Protein AF-A0A527FUA1-F1 (afdb_monomer)

Mean predicted aligned error: 9.9 Å

Solvent-accessible surface area (backbone atoms only — not comparable to full-atom values): 5725 Å² total; per-residue (Å²): 116,56,74,53,78,44,76,48,75,41,78,89,77,76,44,73,50,76,46,76,50,75,48,73,64,83,88,50,58,33,79,72,85,85,85,78,91,54,90,90,48,62,66,68,72,60,56,70,47,41,91,66,54,68,72,35,70,67,49,72,70,53,52,56,50,19,50,53,50,52,53,71,65,70,81,52,97,74,89,85,88,84,85,83,133

pLDDT: mean 83.07, std 12.11, range [53.25, 94.69]

Nearest PDB structures (foldseek):
  4k3c-assembly1_A  TM=8.947E-01  e=4.128E-04  [Haemophilus] ducreyi
  8bnz-assembly1_A  TM=9.286E-01  e=9.725E-04  Escherichia coli K-12
  7ye4-assembly1_A  TM=7.870E-01  e=4.128E-04  Escherichia coli K-12
  6lyq-assembly1_A  TM=8.416E-01  e=7.471E-04  Escherichia coli K-12
  6izt-assembly2_B  TM=7.361E-01  e=3.618E-04  Haemophilus influenzae

Sequence (85 aa):
AQVTPRGDRNFENHTISVVYTIDQGTKAYIERIEIRGNDRTRDYVIRREFDVSEGDAFNQVLIQRAKKRLENLNYFEKVDISTVP

Foldseek 3Di:
DDWDWDWDQDPVVRDIDIDTDDDPPDFDFAQDDDDPDQPPHDPVVLVVLQPDDHGHTDDPVSVVSSQVVVVVVVPDPDDDDDDDD

Structure (mmCIF, N/CA/C/O backbone):
data_AF-A0A527FUA1-F1
#
_entry.id   AF-A0A527FUA1-F1
#
loop_
_atom_site.group_PDB
_atom_site.id
_atom_site.type_symbol
_atom_site.label_atom_id
_atom_site.label_alt_id
_atom_site.label_comp_id
_atom_site.label_asym_id
_atom_site.label_entity_id
_atom_site.label_seq_id
_atom_site.pdbx_PDB_ins_code
_atom_site.Cartn_x
_atom_site.Cartn_y
_atom_site.Cartn_z
_atom_site.occupancy
_atom_site.B_iso_or_equiv
_atom_site.auth_seq_id
_atom_site.auth_comp_id
_atom_site.auth_asym_id
_atom_site.auth_atom_id
_atom_site.pdbx_PDB_model_num
ATOM 1 N N . ALA A 1 1 ? 11.987 -7.409 -9.179 1.00 56.78 1 ALA A N 1
ATOM 2 C CA . ALA A 1 1 ? 12.879 -7.134 -10.323 1.00 56.78 1 ALA A CA 1
ATOM 3 C C . ALA A 1 1 ? 14.306 -7.422 -9.889 1.00 56.78 1 ALA A C 1
ATOM 5 O O . ALA A 1 1 ? 14.689 -6.977 -8.811 1.00 56.78 1 ALA A O 1
ATOM 6 N N . GLN A 1 2 ? 15.055 -8.186 -10.680 1.00 53.25 2 GLN A N 1
ATOM 7 C CA . GLN A 1 2 ? 16.466 -8.467 -10.417 1.00 53.25 2 GLN A CA 1
ATOM 8 C C . GLN A 1 2 ? 17.299 -7.536 -11.301 1.00 53.25 2 GLN A C 1
ATOM 10 O O . GLN A 1 2 ? 17.093 -7.481 -12.512 1.00 53.25 2 GLN A O 1
ATOM 15 N N . VAL A 1 3 ? 18.184 -6.750 -10.686 1.00 63.44 3 VAL A N 1
ATOM 16 C CA . VAL A 1 3 ? 19.097 -5.854 -11.405 1.00 63.44 3 VAL A CA 1
ATOM 17 C C . VAL A 1 3 ? 20.484 -6.469 -11.345 1.00 63.44 3 VAL A C 1
ATOM 19 O O . VAL A 1 3 ? 21.054 -6.602 -10.262 1.00 63.44 3 VAL A O 1
ATOM 22 N N . THR A 1 4 ? 21.029 -6.833 -12.501 1.00 69.62 4 THR A N 1
ATOM 23 C CA . THR A 1 4 ? 22.396 -7.346 -12.607 1.00 69.62 4 THR A CA 1
ATOM 24 C C . THR A 1 4 ? 23.265 -6.269 -13.251 1.00 69.62 4 THR A C 1
ATOM 26 O O . THR A 1 4 ? 23.140 -6.030 -14.453 1.00 69.62 4 THR A O 1
ATOM 29 N N . PRO A 1 5 ? 24.124 -5.577 -12.481 1.00 61.94 5 PRO A N 1
ATOM 30 C CA . PRO A 1 5 ? 25.054 -4.620 -13.056 1.00 61.94 5 PRO A CA 1
ATOM 31 C C . PRO A 1 5 ? 26.198 -5.366 -13.749 1.00 61.94 5 PRO A C 1
ATOM 33 O O . PRO A 1 5 ? 26.872 -6.197 -13.137 1.00 61.94 5 PRO A O 1
ATOM 36 N N . ARG A 1 6 ? 26.452 -5.043 -15.018 1.00 72.00 6 ARG A N 1
ATOM 37 C CA . ARG A 1 6 ? 27.651 -5.475 -15.743 1.00 72.00 6 ARG A CA 1
ATOM 38 C C . ARG A 1 6 ? 28.514 -4.251 -16.028 1.00 72.00 6 ARG A C 1
ATOM 40 O O . ARG A 1 6 ? 28.079 -3.327 -16.708 1.00 72.00 6 ARG A O 1
ATOM 47 N N . GLY A 1 7 ? 29.727 -4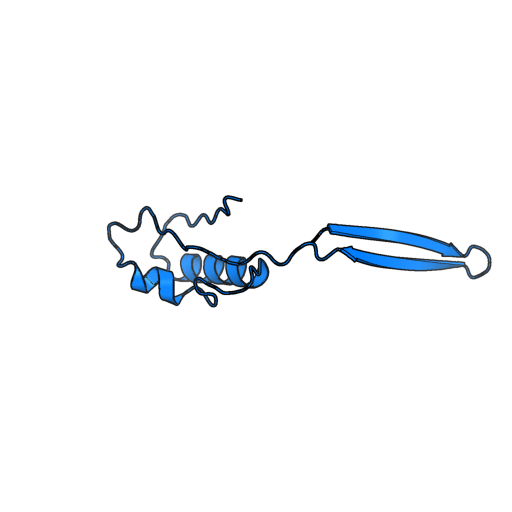.238 -15.484 1.00 67.94 7 GLY A N 1
ATOM 48 C CA . GLY A 1 7 ? 30.723 -3.215 -15.789 1.00 67.94 7 GLY A CA 1
ATOM 49 C C . GLY A 1 7 ? 31.597 -3.666 -16.951 1.00 67.94 7 GLY A C 1
ATOM 50 O O . GLY A 1 7 ? 32.321 -4.650 -16.813 1.00 67.94 7 GLY A O 1
ATOM 51 N N . ASP A 1 8 ? 31.531 -2.953 -18.067 1.00 74.06 8 ASP A N 1
ATOM 52 C CA . ASP A 1 8 ? 32.474 -3.075 -19.173 1.00 74.06 8 ASP A CA 1
ATOM 53 C C . ASP A 1 8 ? 33.562 -2.009 -18.996 1.00 74.06 8 ASP A C 1
ATOM 55 O O . ASP A 1 8 ? 33.272 -0.814 -18.889 1.00 74.06 8 ASP A O 1
ATOM 59 N N . ARG A 1 9 ? 34.812 -2.444 -18.836 1.00 75.94 9 ARG A N 1
ATOM 60 C CA . ARG A 1 9 ? 35.941 -1.551 -18.558 1.00 75.94 9 ARG A CA 1
ATOM 61 C C . ARG A 1 9 ? 36.712 -1.334 -19.847 1.00 75.94 9 ARG A C 1
ATOM 63 O O . ARG A 1 9 ? 37.339 -2.265 -20.345 1.00 75.94 9 ARG A O 1
ATOM 70 N N . ASN A 1 10 ? 36.728 -0.096 -20.326 1.00 74.25 10 ASN A N 1
ATOM 71 C CA . ASN A 1 10 ? 37.558 0.297 -21.447 1.00 74.25 10 ASN A CA 1
ATOM 72 C C . ASN A 1 10 ? 38.860 0.934 -20.931 1.00 74.25 10 ASN A C 1
ATOM 74 O O . ASN A 1 10 ? 38.880 2.070 -20.451 1.00 74.25 10 ASN A O 1
ATOM 78 N N . PHE A 1 11 ? 39.951 0.172 -21.024 1.00 69.25 11 PHE A N 1
ATOM 79 C CA . PHE A 1 11 ? 41.271 0.568 -20.529 1.00 69.25 11 PHE A CA 1
ATOM 80 C C . PHE A 1 11 ? 42.002 1.566 -21.438 1.00 69.25 11 PHE A C 1
ATOM 82 O O . PHE A 1 11 ? 42.829 2.318 -20.934 1.00 69.25 11 PHE A O 1
ATOM 89 N N . GLU A 1 12 ? 41.689 1.631 -22.736 1.00 77.31 12 GLU A N 1
ATOM 90 C CA . GLU A 1 12 ? 42.279 2.635 -23.637 1.00 77.31 12 GLU A CA 1
ATOM 91 C C . GLU A 1 12 ? 41.705 4.026 -23.347 1.00 77.31 12 GLU A C 1
ATOM 93 O O . GLU A 1 12 ? 42.423 5.024 -23.272 1.00 77.31 12 GLU A O 1
ATOM 98 N N . ASN A 1 13 ? 40.402 4.077 -23.082 1.00 81.44 13 ASN A N 1
ATOM 99 C CA . ASN A 1 13 ? 39.660 5.319 -22.905 1.00 81.44 13 ASN A CA 1
ATOM 100 C C . ASN A 1 13 ? 39.653 5.790 -21.441 1.00 81.44 13 ASN A C 1
ATOM 102 O O . ASN A 1 13 ? 39.150 6.875 -21.158 1.00 81.44 13 ASN A O 1
ATOM 106 N N . HIS A 1 14 ? 40.158 4.969 -20.509 1.00 77.44 14 HIS A N 1
ATOM 107 C CA . HIS A 1 14 ? 40.020 5.154 -19.058 1.00 77.44 14 HIS A CA 1
ATOM 108 C C . HIS A 1 14 ? 38.558 5.339 -18.611 1.00 77.44 14 HIS A C 1
ATOM 110 O O . HIS A 1 14 ? 38.268 6.067 -17.660 1.00 77.44 14 HIS A O 1
ATOM 116 N N . THR A 1 15 ? 37.618 4.675 -19.288 1.00 73.88 15 THR A N 1
ATOM 117 C CA . THR A 1 15 ? 36.187 4.759 -18.980 1.00 73.88 15 THR A CA 1
ATOM 118 C C . THR A 1 15 ? 35.62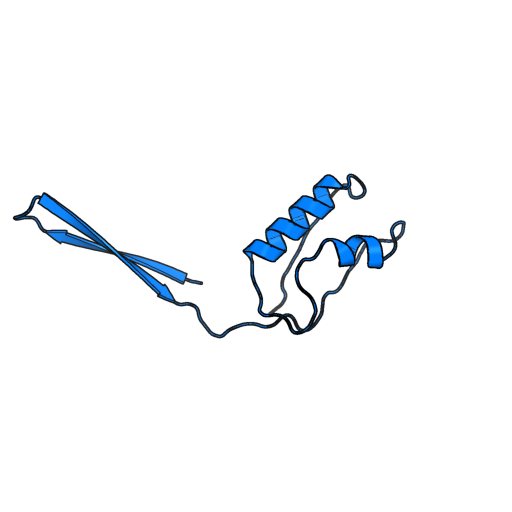9 3.411 -18.547 1.00 73.88 15 THR A C 1
ATOM 120 O O . THR A 1 15 ? 36.093 2.344 -18.946 1.00 73.88 15 THR A O 1
ATOM 123 N N . ILE A 1 16 ? 34.605 3.455 -17.697 1.00 68.94 16 ILE A N 1
ATOM 124 C CA . ILE A 1 16 ? 33.845 2.275 -17.290 1.00 68.94 16 ILE A CA 1
ATOM 125 C C . ILE A 1 16 ? 32.402 2.495 -17.728 1.00 68.94 16 ILE A C 1
ATOM 127 O O . ILE A 1 16 ? 31.745 3.431 -17.275 1.00 68.94 16 ILE A O 1
ATOM 131 N N . SER A 1 17 ? 31.908 1.628 -18.604 1.00 70.00 17 SER A N 1
ATOM 132 C CA . SER A 1 17 ? 30.506 1.580 -19.000 1.00 70.00 17 SER A CA 1
ATOM 133 C C . SER A 1 17 ? 29.764 0.635 -18.062 1.00 70.00 17 SER A C 1
ATOM 135 O O . SER A 1 17 ? 30.086 -0.547 -17.969 1.00 70.00 17 SER A O 1
ATOM 137 N N . VAL A 1 18 ? 28.766 1.145 -17.342 1.00 68.00 18 VAL A N 1
ATOM 138 C CA . VAL A 1 18 ? 27.919 0.326 -16.466 1.00 68.00 18 VAL A CA 1
ATOM 139 C C . VAL A 1 18 ? 26.604 0.058 -17.183 1.00 68.00 18 VAL A C 1
ATOM 141 O O . VAL A 1 18 ? 25.814 0.972 -17.410 1.00 68.00 18 VAL A O 1
ATOM 144 N N . VAL A 1 19 ? 26.378 -1.199 -17.554 1.00 73.06 19 VAL A N 1
ATOM 145 C CA . VAL A 1 19 ? 25.142 -1.659 -18.187 1.00 73.06 19 VAL A CA 1
ATOM 146 C C . VAL A 1 19 ? 24.267 -2.294 -17.114 1.00 73.06 19 VAL A C 1
ATOM 148 O O . VAL A 1 19 ? 24.661 -3.269 -16.470 1.00 73.06 19 VAL A O 1
ATOM 151 N N . TYR A 1 20 ? 23.077 -1.731 -16.912 1.00 56.34 20 TYR A N 1
ATOM 152 C CA . TYR A 1 20 ? 22.064 -2.289 -16.023 1.00 56.34 20 TYR A CA 1
ATOM 153 C C . TYR A 1 20 ? 21.049 -3.071 -16.848 1.00 56.34 20 TYR A C 1
ATOM 155 O O . TYR A 1 20 ? 20.250 -2.483 -17.576 1.00 56.34 20 TYR A O 1
ATOM 163 N N . THR A 1 21 ? 21.057 -4.394 -16.718 1.00 57.41 21 THR A N 1
ATOM 164 C CA . THR A 1 21 ? 19.999 -5.237 -17.280 1.00 57.41 21 THR A CA 1
ATOM 165 C C . THR A 1 21 ? 18.905 -5.376 -16.225 1.00 57.41 21 THR A C 1
ATOM 167 O O . THR A 1 21 ? 19.159 -5.881 -15.129 1.00 57.41 21 THR A O 1
ATOM 170 N N . ILE A 1 22 ? 17.707 -4.869 -16.524 1.00 56.00 22 ILE A N 1
ATOM 171 C CA . ILE A 1 22 ? 16.550 -4.934 -15.626 1.00 56.00 22 ILE A CA 1
ATOM 172 C C . ILE A 1 22 ? 15.653 -6.067 -16.113 1.00 56.00 22 ILE A C 1
ATOM 174 O O . ILE A 1 22 ? 14.942 -5.903 -17.102 1.00 56.00 22 ILE A O 1
ATOM 178 N N . ASP A 1 23 ? 15.664 -7.194 -15.405 1.00 61.03 23 ASP A N 1
ATOM 179 C CA . ASP A 1 23 ? 14.693 -8.258 -15.643 1.00 61.03 23 ASP A CA 1
ATOM 180 C C . ASP A 1 23 ? 13.457 -8.011 -14.763 1.00 61.03 23 ASP A C 1
ATOM 182 O O . ASP A 1 23 ? 13.443 -8.217 -13.536 1.00 61.03 23 ASP A O 1
ATOM 186 N N . GLN A 1 24 ? 12.428 -7.449 -15.395 1.00 55.91 24 GLN A N 1
ATOM 187 C CA . GLN A 1 24 ? 11.086 -7.365 -14.840 1.00 55.91 24 GLN A CA 1
ATOM 188 C C . GLN A 1 24 ? 10.391 -8.677 -15.201 1.00 55.91 24 GLN A C 1
ATOM 190 O O . GLN A 1 24 ? 9.715 -8.742 -16.223 1.00 55.91 24 GLN A O 1
ATOM 195 N N . GLY A 1 25 ? 10.598 -9.725 -14.396 1.00 62.94 25 GLY A N 1
ATOM 196 C CA . GLY A 1 25 ? 9.891 -11.001 -14.552 1.00 62.94 25 GLY A CA 1
ATOM 197 C C . GLY A 1 25 ? 8.362 -10.844 -14.635 1.00 62.94 25 GLY A C 1
ATOM 198 O O . GLY A 1 25 ? 7.822 -9.738 -14.583 1.00 62.94 25 GLY A O 1
ATOM 199 N N . THR A 1 26 ? 7.639 -11.959 -14.756 1.00 66.50 26 THR A N 1
ATOM 200 C CA . THR A 1 26 ? 6.184 -11.981 -14.988 1.00 66.50 26 THR A CA 1
ATOM 201 C C . THR A 1 26 ? 5.434 -11.003 -14.078 1.00 66.50 26 THR A C 1
ATOM 203 O O . THR A 1 26 ? 5.637 -10.996 -12.862 1.00 66.50 26 THR A O 1
ATOM 206 N N . LYS A 1 27 ? 4.574 -10.155 -14.663 1.00 72.56 27 LYS A N 1
ATOM 207 C CA . LYS A 1 27 ? 3.767 -9.193 -13.901 1.00 72.56 27 LYS A CA 1
ATOM 208 C C . LYS A 1 27 ? 2.893 -9.956 -12.906 1.00 72.56 27 LYS A C 1
ATOM 210 O O . LYS A 1 27 ? 1.981 -10.668 -13.315 1.00 72.56 27 LYS A O 1
ATOM 215 N N . ALA A 1 28 ? 3.189 -9.806 -11.620 1.00 80.44 28 ALA A N 1
ATOM 216 C CA . ALA A 1 28 ? 2.327 -10.286 -10.553 1.00 80.44 28 ALA A CA 1
ATOM 217 C C . ALA A 1 28 ? 1.156 -9.314 -10.379 1.00 80.44 28 ALA A C 1
ATOM 219 O O . ALA A 1 28 ? 1.330 -8.099 -10.503 1.00 80.44 28 ALA A O 1
ATOM 220 N N . TYR A 1 29 ? -0.020 -9.852 -10.084 1.00 86.69 29 TYR A N 1
ATOM 221 C CA . TYR A 1 29 ? -1.226 -9.084 -9.795 1.00 86.69 29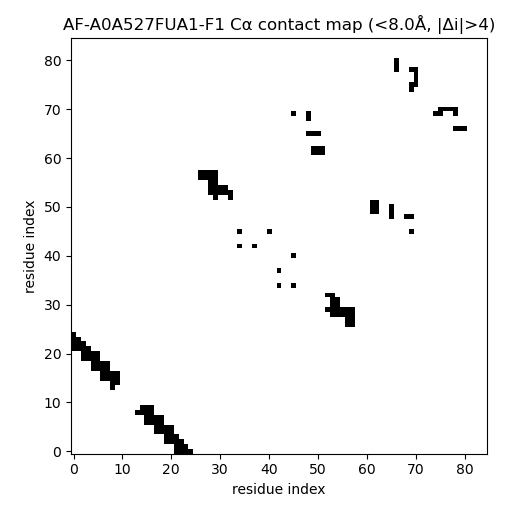 TYR A CA 1
ATOM 222 C C . TYR A 1 29 ? -1.642 -9.331 -8.349 1.00 86.69 29 TYR A C 1
ATOM 224 O O . TYR A 1 29 ? -1.376 -10.394 -7.790 1.00 86.69 29 TYR A O 1
ATOM 232 N N . ILE A 1 30 ? -2.262 -8.334 -7.728 1.00 88.69 30 ILE A N 1
ATOM 233 C CA . ILE A 1 30 ? -2.771 -8.445 -6.364 1.00 88.69 30 ILE A CA 1
ATOM 234 C C . ILE A 1 30 ? -4.111 -9.172 -6.433 1.00 88.69 30 ILE A C 1
ATOM 236 O O . ILE A 1 30 ? -5.091 -8.596 -6.886 1.00 88.69 30 ILE A O 1
ATOM 240 N N . GLU A 1 31 ? -4.185 -10.419 -5.981 1.00 88.94 31 GLU A N 1
ATOM 241 C CA . GLU A 1 31 ? -5.462 -11.146 -5.971 1.00 88.94 31 GLU A CA 1
ATOM 242 C C . GLU A 1 31 ? -6.371 -10.696 -4.825 1.00 88.94 31 GLU A C 1
ATOM 244 O O . GLU A 1 31 ? -7.559 -10.447 -5.021 1.00 88.94 31 GLU A O 1
ATOM 249 N N . ARG A 1 32 ? -5.812 -10.584 -3.614 1.00 90.25 32 ARG A N 1
ATOM 250 C CA . ARG A 1 32 ? -6.563 -10.249 -2.403 1.00 90.25 32 ARG A CA 1
ATOM 251 C C . ARG A 1 32 ? -5.713 -9.478 -1.405 1.00 90.25 32 ARG A C 1
ATOM 253 O O . ARG A 1 32 ? -4.568 -9.846 -1.154 1.00 90.25 32 ARG A O 1
ATOM 260 N N . ILE A 1 33 ? -6.303 -8.460 -0.778 1.00 90.25 33 ILE A N 1
ATOM 261 C CA . ILE A 1 33 ? -5.716 -7.777 0.377 1.00 90.25 33 ILE A CA 1
ATOM 262 C C . ILE A 1 33 ? -6.417 -8.283 1.639 1.00 90.25 33 ILE A C 1
ATOM 264 O O . ILE A 1 33 ? -7.614 -8.063 1.836 1.00 90.25 33 ILE A O 1
ATOM 268 N N . GLU A 1 34 ? -5.666 -8.967 2.499 1.00 91.75 34 GLU A N 1
ATOM 269 C CA . GLU A 1 34 ? -6.151 -9.428 3.797 1.00 91.75 34 GLU A CA 1
ATOM 270 C C . GLU A 1 34 ? -5.630 -8.518 4.912 1.00 91.75 34 GLU A C 1
ATOM 272 O O . GLU A 1 34 ? -4.428 -8.298 5.043 1.00 91.75 3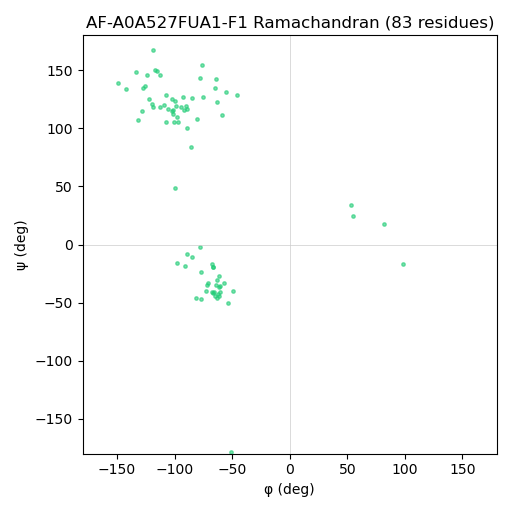4 GLU A O 1
ATOM 277 N N . ILE A 1 35 ? -6.549 -7.988 5.719 1.00 92.31 35 ILE A N 1
ATOM 278 C CA . ILE A 1 35 ? -6.245 -7.117 6.854 1.00 92.31 35 ILE A CA 1
ATOM 279 C C . ILE A 1 35 ? -6.497 -7.927 8.126 1.00 92.31 35 ILE A C 1
ATOM 281 O O . ILE A 1 35 ? -7.543 -8.557 8.267 1.00 92.31 35 ILE A O 1
ATOM 285 N N . ARG A 1 36 ? -5.520 -7.950 9.035 1.00 92.19 36 ARG A N 1
ATOM 286 C CA . ARG A 1 36 ? -5.602 -8.664 10.315 1.00 92.19 36 ARG A CA 1
ATOM 287 C C . ARG A 1 36 ? -5.127 -7.760 11.448 1.00 92.19 36 ARG A C 1
ATOM 289 O O . ARG A 1 36 ? -4.230 -6.944 11.250 1.00 92.19 36 ARG A O 1
ATOM 296 N N . GLY A 1 37 ? -5.693 -7.948 12.641 1.00 90.38 37 GLY A N 1
ATOM 297 C CA . GLY A 1 37 ? -5.285 -7.229 13.856 1.00 90.38 37 GLY A CA 1
ATOM 298 C C . GLY A 1 37 ? -5.878 -5.824 14.008 1.00 90.38 37 GLY A C 1
ATOM 299 O O . GLY A 1 37 ? -5.364 -5.021 14.782 1.00 90.38 37 GLY A O 1
ATOM 300 N N . ASN A 1 38 ? -6.948 -5.502 13.281 1.00 92.50 38 ASN A N 1
ATOM 301 C CA . ASN A 1 38 ? -7.618 -4.205 13.321 1.00 92.50 38 ASN A CA 1
ATOM 302 C C . ASN A 1 38 ? -8.893 -4.207 14.192 1.00 92.50 38 ASN A C 1
ATOM 304 O O . ASN A 1 38 ? -9.928 -3.691 13.791 1.00 92.50 38 ASN A O 1
ATOM 308 N N . ASP A 1 39 ? -8.822 -4.727 15.420 1.00 90.19 39 ASP A N 1
ATOM 309 C CA . ASP A 1 39 ? -10.005 -4.917 16.285 1.00 90.19 39 ASP A CA 1
ATOM 310 C C . ASP A 1 39 ? -10.717 -3.608 16.679 1.00 90.19 39 ASP A C 1
ATOM 312 O O . ASP A 1 39 ? -11.927 -3.577 16.898 1.00 90.19 39 ASP A O 1
ATOM 316 N N . ARG A 1 40 ? -9.964 -2.504 16.783 1.00 91.06 40 ARG A N 1
ATOM 317 C CA . ARG A 1 40 ? -10.491 -1.175 17.153 1.00 91.06 40 ARG A CA 1
ATOM 318 C C . ARG A 1 40 ? -10.765 -0.267 15.955 1.00 91.06 40 ARG A C 1
ATOM 320 O O . ARG A 1 40 ? -11.463 0.736 16.099 1.00 91.06 40 ARG A O 1
ATOM 327 N N . THR A 1 41 ? -10.227 -0.603 14.786 1.00 93.12 41 THR A N 1
ATOM 328 C CA . THR A 1 41 ? -10.226 0.264 13.604 1.00 93.12 41 THR A CA 1
ATOM 329 C C . THR A 1 41 ? -10.913 -0.448 12.452 1.00 93.12 41 THR A C 1
ATOM 331 O O . THR A 1 41 ? -10.523 -1.541 12.062 1.00 93.12 41 THR A O 1
ATOM 334 N N . ARG A 1 42 ? -11.926 0.182 11.856 1.00 94.00 42 ARG A N 1
ATOM 335 C CA . ARG A 1 42 ? -12.666 -0.418 10.738 1.00 94.00 42 ARG A CA 1
ATOM 336 C C . ARG A 1 42 ? -11.767 -0.629 9.518 1.00 94.00 42 ARG A C 1
ATOM 338 O O . ARG A 1 42 ? -10.987 0.259 9.178 1.00 94.00 42 ARG A O 1
ATOM 345 N N . ASP A 1 43 ? -11.969 -1.733 8.802 1.00 92.88 43 ASP A N 1
ATOM 346 C CA . ASP A 1 43 ? -11.204 -2.114 7.605 1.00 92.88 43 ASP A CA 1
ATOM 347 C C . ASP A 1 43 ? -11.073 -0.986 6.578 1.00 92.88 43 ASP A C 1
ATOM 349 O O . ASP A 1 43 ? -9.998 -0.781 6.016 1.00 92.88 43 ASP A O 1
ATOM 353 N N . TYR A 1 44 ? -12.141 -0.209 6.353 1.00 92.69 44 TYR A N 1
ATOM 354 C CA . TYR A 1 44 ? -12.128 0.866 5.355 1.00 92.69 44 TYR A CA 1
ATOM 355 C C . TYR A 1 44 ? -11.080 1.952 5.655 1.00 92.69 44 TYR A C 1
ATOM 357 O O . TYR A 1 44 ? -10.608 2.614 4.733 1.00 92.69 44 TYR A O 1
ATOM 365 N N . VAL A 1 45 ? -10.713 2.142 6.928 1.00 93.81 45 VAL A N 1
ATOM 366 C CA . VAL A 1 45 ? -9.704 3.126 7.351 1.00 93.81 45 VAL A CA 1
ATOM 367 C C . VAL A 1 45 ? -8.309 2.687 6.924 1.00 93.81 45 VAL A C 1
ATOM 369 O O . VAL A 1 45 ? -7.490 3.533 6.595 1.00 93.81 45 VAL A O 1
ATOM 372 N N . ILE A 1 46 ? -8.047 1.381 6.906 1.00 93.31 46 ILE A N 1
ATOM 373 C CA . ILE A 1 46 ? -6.774 0.818 6.449 1.00 93.31 46 ILE A CA 1
ATOM 374 C C . ILE A 1 46 ? -6.781 0.733 4.923 1.00 93.31 46 ILE A C 1
ATOM 376 O O . ILE A 1 46 ? -5.838 1.163 4.266 1.00 93.31 46 ILE A O 1
ATOM 380 N N . ARG A 1 47 ? -7.882 0.238 4.349 1.00 93.75 47 ARG A N 1
ATOM 381 C CA . ARG A 1 47 ? -8.028 0.002 2.909 1.00 93.75 47 ARG A CA 1
ATOM 38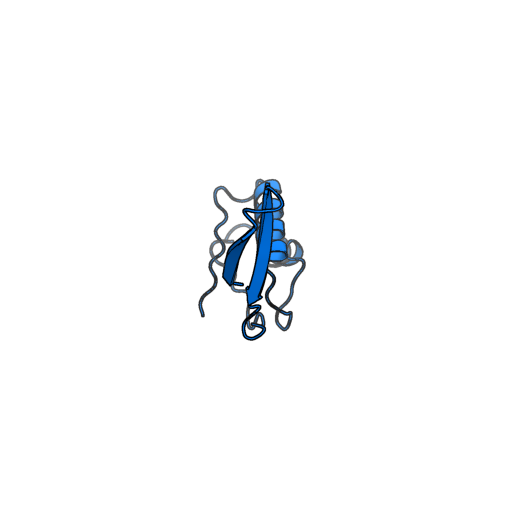2 C C . ARG A 1 47 ? -7.886 1.283 2.080 1.00 93.75 47 ARG A C 1
ATOM 384 O O . ARG A 1 47 ? -7.283 1.236 1.017 1.00 93.75 47 ARG A O 1
ATOM 391 N N . ARG A 1 48 ? -8.357 2.433 2.577 1.00 93.81 48 ARG A N 1
ATOM 392 C CA . ARG A 1 48 ? -8.217 3.731 1.885 1.00 93.81 48 ARG A CA 1
ATOM 393 C C . ARG A 1 48 ? -6.777 4.256 1.789 1.00 93.81 48 ARG A C 1
ATOM 395 O O . ARG A 1 48 ? -6.534 5.180 1.023 1.00 93.81 48 ARG A O 1
ATOM 402 N N . GLU A 1 49 ? -5.844 3.732 2.587 1.00 94.06 49 GLU A N 1
ATOM 403 C CA . GLU A 1 49 ? -4.440 4.174 2.559 1.00 94.06 49 GLU A CA 1
ATOM 404 C C . GLU A 1 49 ? -3.625 3.460 1.469 1.00 94.06 49 GLU A C 1
ATOM 406 O O . GLU A 1 49 ? -2.494 3.860 1.171 1.00 94.06 49 GLU A O 1
ATOM 411 N N . PHE A 1 50 ? -4.193 2.415 0.858 1.00 93.31 50 PHE A N 1
ATOM 412 C CA . PHE A 1 50 ? -3.610 1.731 -0.287 1.00 93.31 50 PHE A CA 1
ATOM 413 C C . PHE A 1 50 ? -3.984 2.455 -1.586 1.00 93.31 50 PHE A C 1
ATOM 415 O O . PHE A 1 50 ? -5.155 2.655 -1.886 1.00 93.31 50 PHE A O 1
ATOM 422 N N . ASP A 1 51 ? -2.971 2.801 -2.388 1.00 91.38 51 ASP A N 1
ATOM 423 C CA . ASP A 1 51 ? -3.158 3.322 -3.757 1.00 91.38 51 ASP A CA 1
ATOM 424 C C . ASP A 1 51 ? -3.473 2.206 -4.775 1.00 91.38 51 ASP A C 1
ATOM 426 O O . ASP A 1 51 ? -3.601 2.477 -5.966 1.00 91.38 51 ASP A O 1
ATOM 430 N N . VAL A 1 52 ? -3.502 0.951 -4.325 1.00 90.38 52 VAL A N 1
ATOM 431 C CA . VAL A 1 52 ? -3.700 -0.247 -5.147 1.00 90.38 52 VAL A CA 1
ATOM 432 C C . VAL A 1 52 ? -4.882 -1.039 -4.616 1.00 90.38 52 VAL A C 1
ATOM 434 O O . VAL A 1 52 ? -5.107 -1.089 -3.406 1.00 90.38 52 VAL A O 1
ATOM 437 N N . SER A 1 53 ? -5.608 -1.674 -5.523 1.00 91.50 53 SER A N 1
ATOM 438 C CA . SER A 1 53 ? -6.752 -2.530 -5.222 1.00 91.50 53 SER A CA 1
ATOM 439 C C . SER A 1 53 ? -6.512 -3.963 -5.692 1.00 91.50 53 SER A C 1
ATOM 441 O O . SER A 1 53 ? -5.573 -4.247 -6.439 1.00 91.50 53 SER A O 1
ATOM 443 N N . GLU A 1 54 ? -7.364 -4.888 -5.248 1.00 90.56 54 GLU A N 1
ATOM 444 C CA . GLU A 1 54 ? -7.404 -6.224 -5.839 1.00 90.56 54 GLU A CA 1
ATOM 445 C C . GLU A 1 54 ? -7.629 -6.136 -7.360 1.00 90.56 54 GLU A C 1
ATOM 447 O O . GLU A 1 54 ? -8.518 -5.427 -7.829 1.00 90.56 54 GLU A O 1
ATOM 452 N N . GLY A 1 55 ? -6.815 -6.856 -8.130 1.00 88.88 55 GLY A N 1
ATOM 453 C CA . GLY A 1 55 ? -6.767 -6.827 -9.592 1.00 88.88 55 GLY A CA 1
ATOM 454 C C . GLY A 1 55 ? -5.656 -5.944 -10.169 1.00 88.88 55 GLY A C 1
ATOM 455 O O . GLY A 1 55 ? -5.293 -6.120 -11.334 1.00 88.88 55 GLY A O 1
ATOM 456 N N . ASP A 1 56 ? -5.065 -5.047 -9.377 1.00 89.75 56 ASP A N 1
ATOM 457 C CA . ASP A 1 56 ? -3.980 -4.187 -9.850 1.00 89.75 56 ASP A CA 1
ATOM 458 C C . ASP A 1 56 ? -2.646 -4.935 -9.953 1.00 89.75 56 ASP A C 1
ATOM 460 O O . ASP A 1 56 ? -2.371 -5.911 -9.248 1.00 89.75 56 ASP A O 1
ATOM 464 N N . ALA A 1 57 ? -1.771 -4.443 -10.833 1.00 87.44 57 ALA A N 1
ATOM 465 C CA . ALA A 1 57 ? -0.408 -4.946 -10.935 1.00 87.44 57 ALA A CA 1
ATOM 466 C C . ALA A 1 57 ? 0.376 -4.651 -9.645 1.00 87.44 57 ALA A C 1
ATOM 468 O O . ALA A 1 57 ? 0.372 -3.529 -9.130 1.00 87.44 57 ALA A O 1
ATOM 469 N N . PHE A 1 58 ? 1.107 -5.649 -9.153 1.00 86.50 58 PHE A N 1
ATOM 470 C CA . PHE A 1 58 ? 1.918 -5.520 -7.954 1.00 86.50 58 PHE A CA 1
ATOM 471 C C . PHE A 1 58 ? 3.020 -4.475 -8.151 1.00 86.50 58 PHE A C 1
ATOM 473 O O . PHE A 1 58 ? 3.881 -4.593 -9.027 1.00 86.50 58 PHE A O 1
ATOM 480 N N . ASN A 1 59 ? 3.023 -3.461 -7.286 1.00 86.44 59 ASN A N 1
ATOM 481 C CA . ASN A 1 59 ? 4.044 -2.426 -7.274 1.00 86.44 59 ASN A CA 1
ATOM 482 C C . ASN A 1 59 ? 4.563 -2.203 -5.854 1.00 86.44 59 ASN A C 1
ATOM 484 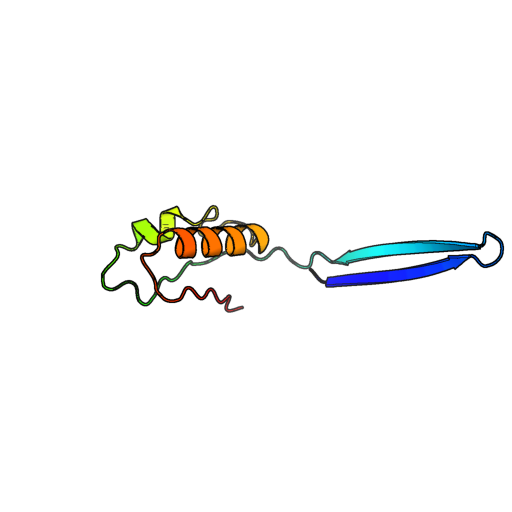O O . ASN A 1 59 ? 3.909 -1.577 -5.018 1.00 86.44 59 ASN A O 1
ATOM 488 N N . GLN A 1 60 ? 5.792 -2.656 -5.606 1.00 85.31 60 GLN A N 1
ATOM 489 C CA . GLN A 1 60 ? 6.441 -2.543 -4.302 1.00 85.31 60 GLN A CA 1
ATOM 490 C C . GLN A 1 60 ? 6.534 -1.091 -3.801 1.00 85.31 60 GLN A C 1
ATOM 492 O O . GLN A 1 60 ? 6.411 -0.857 -2.602 1.00 85.31 60 GLN A O 1
ATOM 497 N N . VAL A 1 61 ? 6.700 -0.105 -4.691 1.00 89.56 61 VAL A N 1
ATOM 498 C CA . VAL A 1 61 ? 6.777 1.316 -4.307 1.00 89.56 61 VAL A CA 1
ATOM 499 C C . VAL A 1 61 ? 5.444 1.800 -3.734 1.00 89.56 61 VAL A C 1
ATOM 501 O O . VAL A 1 61 ? 5.431 2.514 -2.730 1.00 89.56 61 VAL A O 1
ATOM 504 N N . LEU A 1 62 ? 4.324 1.389 -4.336 1.00 90.81 62 LEU A N 1
ATOM 505 C CA . LEU A 1 62 ? 2.987 1.746 -3.856 1.00 90.81 62 LEU A CA 1
ATOM 506 C C . LEU A 1 62 ? 2.696 1.095 -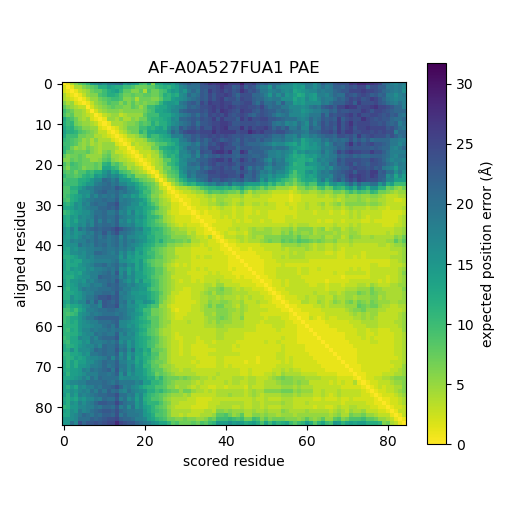2.498 1.00 90.81 62 LEU A C 1
ATOM 508 O O . LEU A 1 62 ? 2.204 1.769 -1.594 1.00 90.81 62 LEU A O 1
ATOM 512 N N . ILE A 1 63 ? 3.099 -0.165 -2.312 1.00 90.69 63 ILE A N 1
ATOM 513 C CA . ILE A 1 63 ? 2.945 -0.878 -1.034 1.00 90.69 63 ILE A CA 1
ATOM 514 C C . ILE A 1 63 ? 3.753 -0.214 0.090 1.00 90.69 63 ILE A C 1
ATOM 516 O O . ILE A 1 63 ? 3.225 0.028 1.175 1.00 90.69 63 ILE A O 1
ATOM 520 N N . GLN A 1 64 ? 5.016 0.147 -0.159 1.00 91.62 64 GLN A N 1
ATOM 521 C CA . GLN A 1 64 ? 5.841 0.838 0.842 1.00 91.62 64 GLN A CA 1
ATOM 522 C C . GLN A 1 64 ? 5.277 2.219 1.201 1.00 91.62 64 GLN A C 1
ATOM 524 O O . GLN A 1 64 ? 5.328 2.645 2.356 1.00 91.62 64 GLN A O 1
ATOM 529 N N . ARG A 1 65 ? 4.686 2.921 0.228 1.00 94.25 65 ARG A N 1
ATOM 530 C CA . ARG A 1 65 ? 4.011 4.197 0.479 1.00 94.25 65 ARG A CA 1
ATOM 531 C C . ARG A 1 65 ? 2.756 4.022 1.337 1.00 94.25 65 ARG A C 1
ATOM 533 O O . ARG A 1 65 ? 2.537 4.840 2.228 1.00 94.25 65 ARG A O 1
ATOM 540 N N . ALA A 1 66 ? 1.957 2.985 1.084 1.00 93.19 66 ALA A N 1
ATOM 541 C CA . ALA A 1 66 ? 0.790 2.655 1.902 1.00 93.19 66 ALA A CA 1
ATOM 542 C C . ALA A 1 66 ? 1.201 2.343 3.350 1.00 93.19 66 ALA A C 1
ATOM 544 O O . ALA A 1 66 ? 0.634 2.910 4.282 1.00 93.19 66 ALA A O 1
ATOM 545 N N . LYS A 1 67 ? 2.271 1.555 3.546 1.00 93.69 67 LYS A N 1
ATOM 546 C CA . LYS A 1 67 ? 2.848 1.293 4.876 1.00 93.69 67 LYS A CA 1
ATOM 547 C C . LYS A 1 67 ? 3.165 2.587 5.626 1.00 93.69 67 LYS A C 1
ATOM 549 O O . LYS A 1 67 ? 2.712 2.774 6.750 1.00 93.69 67 LYS A O 1
ATOM 554 N N . LYS A 1 68 ? 3.879 3.509 4.977 1.00 94.31 68 LYS A N 1
ATOM 555 C CA . LYS A 1 68 ? 4.245 4.793 5.586 1.00 94.31 68 LYS A CA 1
ATOM 556 C C . LYS A 1 68 ? 3.023 5.640 5.957 1.00 94.31 68 LYS A C 1
ATOM 558 O O . LYS A 1 68 ? 3.038 6.318 6.978 1.00 94.31 68 LYS A O 1
ATOM 563 N N . ARG A 1 69 ? 1.955 5.617 5.151 1.00 94.69 69 ARG A N 1
ATOM 564 C CA . ARG A 1 69 ? 0.698 6.303 5.497 1.00 94.69 69 ARG A CA 1
ATOM 565 C C . ARG A 1 69 ? 0.033 5.698 6.723 1.00 94.69 69 ARG A C 1
ATOM 567 O O . ARG A 1 69 ? -0.362 6.448 7.606 1.00 94.69 69 ARG A O 1
ATOM 574 N N . LEU A 1 70 ? -0.034 4.370 6.798 1.00 93.62 70 LEU A N 1
ATOM 575 C CA . LEU A 1 70 ? -0.595 3.667 7.953 1.00 93.62 70 LEU A CA 1
ATOM 576 C C . LEU A 1 70 ? 0.181 3.973 9.238 1.00 93.62 70 LEU A C 1
ATOM 578 O O . LEU A 1 70 ? -0.435 4.217 10.272 1.00 93.62 70 LEU A O 1
ATOM 582 N N . GLU A 1 71 ? 1.513 4.026 9.166 1.00 93.69 71 GLU A N 1
ATOM 583 C CA . GLU A 1 71 ? 2.364 4.449 10.286 1.00 93.69 71 GLU A CA 1
ATOM 584 C C . GLU A 1 71 ? 2.078 5.907 10.687 1.00 93.69 71 GLU A C 1
ATOM 586 O O . GLU A 1 71 ? 1.905 6.205 11.866 1.00 93.69 71 GLU A O 1
ATOM 591 N N . ASN A 1 72 ? 1.917 6.809 9.712 1.00 94.62 72 ASN A N 1
ATOM 592 C CA . ASN A 1 72 ? 1.617 8.222 9.965 1.00 94.62 72 ASN A CA 1
ATOM 593 C C . ASN A 1 72 ? 0.229 8.477 10.582 1.00 94.62 72 ASN A C 1
ATOM 595 O O . ASN A 1 72 ? 0.013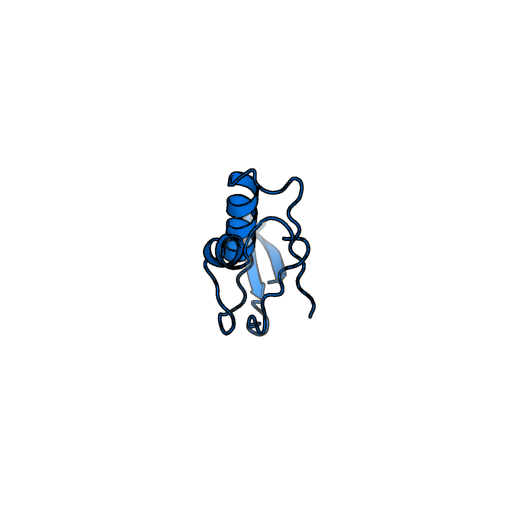 9.552 11.141 1.00 94.62 72 ASN A O 1
ATOM 599 N N . LEU A 1 73 ? -0.717 7.533 10.489 1.00 91.56 73 LEU A N 1
ATOM 600 C CA . LEU A 1 73 ? -2.018 7.665 11.155 1.00 91.56 73 LEU A CA 1
ATOM 601 C C . LEU A 1 73 ? -1.893 7.621 12.684 1.00 91.56 73 LEU A C 1
ATOM 603 O O . LEU A 1 73 ? -2.809 8.069 13.370 1.00 91.56 73 LEU A O 1
ATOM 607 N N . ASN A 1 74 ? -0.789 7.090 13.225 1.00 90.00 74 ASN A N 1
ATOM 608 C CA . ASN A 1 74 ? -0.583 6.881 14.663 1.00 90.00 74 ASN A CA 1
ATOM 609 C C . ASN A 1 74 ? -1.703 6.054 15.335 1.00 90.00 74 ASN A C 1
ATOM 611 O O . ASN A 1 74 ? -1.945 6.179 16.533 1.00 90.00 74 ASN A O 1
ATOM 615 N N . TYR A 1 75 ? -2.410 5.216 14.567 1.00 90.62 75 TYR A N 1
ATOM 616 C CA . TYR A 1 75 ? -3.457 4.315 15.076 1.00 90.62 75 TYR A CA 1
ATOM 617 C C . TYR A 1 75 ? -2.919 2.936 15.459 1.00 90.62 75 TYR A C 1
ATOM 619 O O . TYR A 1 75 ? -3.587 2.191 16.174 1.00 90.62 75 TYR A O 1
ATOM 627 N N . PHE A 1 76 ? -1.733 2.590 14.962 1.00 91.12 76 PHE A N 1
ATOM 628 C CA . PHE A 1 76 ? -1.138 1.268 15.083 1.00 91.12 76 PHE A CA 1
ATOM 629 C C . PHE A 1 76 ? 0.270 1.404 15.655 1.00 91.12 76 PHE A C 1
ATOM 631 O O . PHE A 1 76 ? 1.042 2.241 15.198 1.00 91.12 76 PHE A O 1
ATOM 638 N N . GLU A 1 77 ? 0.617 0.562 16.626 1.00 89.56 77 GLU A N 1
ATOM 639 C CA . GLU A 1 77 ? 1.978 0.521 17.179 1.00 89.56 77 GLU A CA 1
ATOM 640 C C . GLU A 1 77 ? 2.978 -0.088 16.189 1.00 89.56 77 GLU A C 1
ATOM 642 O O . GLU A 1 77 ? 4.136 0.318 16.126 1.00 89.56 77 GLU A O 1
ATOM 647 N N . LYS A 1 78 ? 2.528 -1.071 15.400 1.00 90.75 78 LYS A N 1
ATOM 648 C CA . LYS A 1 78 ? 3.345 -1.758 14.403 1.00 90.75 78 LYS A CA 1
ATOM 649 C C . LYS A 1 78 ? 2.525 -2.055 13.155 1.00 90.75 78 LYS A C 1
ATOM 651 O O . LYS A 1 78 ? 1.422 -2.588 13.247 1.00 90.75 78 LYS A O 1
ATOM 656 N N . VAL A 1 79 ? 3.107 -1.764 11.993 1.00 92.94 79 VAL A N 1
ATOM 657 C CA . VAL A 1 79 ? 2.545 -2.097 10.680 1.00 92.94 79 VAL A CA 1
ATOM 658 C C . VAL A 1 79 ? 3.516 -3.019 9.947 1.00 92.94 79 VAL A C 1
ATOM 660 O O . VAL A 1 79 ? 4.673 -2.667 9.701 1.00 92.94 79 VAL A O 1
ATOM 663 N N . ASP A 1 80 ? 3.042 -4.208 9.589 1.00 92.19 80 ASP A N 1
ATOM 664 C CA . ASP A 1 80 ? 3.790 -5.190 8.807 1.00 92.19 80 ASP A CA 1
ATOM 665 C C . ASP A 1 80 ? 2.973 -5.585 7.574 1.00 92.19 80 ASP A C 1
ATOM 667 O O . ASP A 1 80 ? 1.759 -5.768 7.663 1.00 92.19 80 ASP A O 1
ATOM 671 N N . ILE A 1 81 ? 3.631 -5.660 6.419 1.00 90.19 81 ILE A N 1
ATOM 672 C CA . ILE A 1 81 ? 3.006 -6.040 5.153 1.00 90.19 81 ILE A CA 1
ATOM 673 C C . ILE A 1 81 ? 3.860 -7.151 4.565 1.00 90.19 81 ILE A C 1
ATOM 675 O O . ILE A 1 81 ? 5.014 -6.927 4.196 1.00 90.19 81 ILE A O 1
ATOM 679 N N . SER A 1 82 ? 3.266 -8.334 4.461 1.00 88.50 82 SER A N 1
ATOM 680 C CA . SER A 1 82 ? 3.874 -9.502 3.838 1.00 88.50 82 SER A CA 1
ATOM 681 C C . SER A 1 82 ? 3.123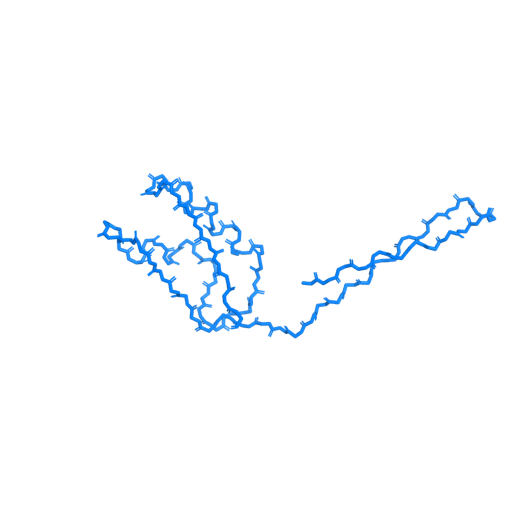 -9.859 2.560 1.00 88.50 82 SER A C 1
ATOM 683 O O . SER A 1 82 ? 1.913 -9.668 2.451 1.00 88.50 82 SER A O 1
ATOM 685 N N . THR A 1 83 ? 3.864 -10.350 1.571 1.00 84.56 83 THR A N 1
ATOM 686 C CA . THR A 1 83 ? 3.314 -10.889 0.326 1.00 84.56 83 THR A CA 1
ATOM 687 C C . THR A 1 83 ? 3.519 -12.393 0.341 1.00 84.56 83 THR A C 1
ATOM 689 O O . THR A 1 83 ? 4.663 -12.845 0.438 1.00 84.56 83 THR A O 1
ATOM 692 N N . VAL A 1 84 ? 2.432 -13.153 0.264 1.00 79.25 84 VAL A N 1
ATOM 693 C CA . VAL A 1 84 ? 2.487 -14.609 0.106 1.00 79.25 84 VAL A CA 1
ATOM 694 C C . VAL A 1 84 ? 2.431 -14.902 -1.400 1.00 79.25 84 VAL A C 1
ATOM 696 O O . VAL A 1 84 ? 1.558 -14.326 -2.051 1.00 79.25 84 VAL A O 1
ATOM 699 N N . PRO A 1 85 ? 3.378 -15.680 -1.962 1.00 69.19 85 PRO A N 1
ATOM 700 C CA . PRO A 1 85 ? 3.350 -16.086 -3.368 1.00 69.19 85 PRO A CA 1
ATOM 701 C C . PRO A 1 85 ? 2.188 -17.021 -3.699 1.00 69.19 85 PRO A C 1
ATOM 703 O O . PRO A 1 85 ? 1.775 -17.789 -2.797 1.00 69.19 85 PRO A O 1
#

Radius of gyration: 19.57 Å; Cα contacts (8 Å, |Δi|>4): 84; chains: 1; bounding box: 55×24×41 Å

Secondary structure (DSSP, 8-state):
-EEEEEEEEETTTTEEEEEEEEE--S--B-------S-SSS-HHHHHTT-S--TTSBP-HHHHHHHHHHHHHTT--S--------